Protein AF-A0A536DKK2-F1 (afdb_monomer_lite)

Foldseek 3Di:
DQPCQVVLCVVLVHPDSVVSPQLSCCVVVVHEAEECDPVVVVSCVVVVGHYDNDD

Structure (mmCIF, N/CA/C/O backbone):
data_AF-A0A536DKK2-F1
#
_entry.id   AF-A0A536DKK2-F1
#
loop_
_atom_site.group_PDB
_atom_site.id
_atom_site.type_symbol
_atom_site.label_atom_id
_atom_site.label_alt_id
_atom_site.label_comp_id
_atom_site.label_asym_id
_atom_site.label_entity_id
_atom_site.label_seq_id
_atom_site.pdbx_PDB_ins_code
_atom_site.Cartn_x
_atom_site.Cartn_y
_atom_site.Cartn_z
_atom_site.occupancy
_atom_site.B_iso_or_equiv
_atom_site.auth_seq_id
_atom_site.auth_comp_id
_atom_site.auth_asym_id
_atom_site.auth_atom_id
_atom_site.pdbx_PDB_model_num
ATOM 1 N N . MET A 1 1 ? 11.773 -10.416 8.223 1.00 69.75 1 MET A N 1
ATOM 2 C CA . MET A 1 1 ? 11.939 -9.490 7.078 1.00 69.75 1 MET A CA 1
ATOM 3 C C . MET A 1 1 ? 10.872 -9.860 6.065 1.00 69.75 1 MET A C 1
ATOM 5 O O . MET A 1 1 ? 10.785 -11.042 5.767 1.00 69.75 1 MET A O 1
ATOM 9 N N . TYR A 1 2 ? 10.030 -8.927 5.614 1.00 84.44 2 TYR A N 1
ATOM 10 C CA . TYR A 1 2 ? 8.882 -9.248 4.756 1.00 84.44 2 TYR A CA 1
ATOM 11 C C . TYR A 1 2 ? 9.341 -9.502 3.307 1.00 84.44 2 TYR A C 1
ATOM 13 O O . TYR A 1 2 ? 9.720 -8.546 2.624 1.00 84.44 2 TYR A O 1
ATOM 21 N N . PRO A 1 3 ? 9.333 -10.758 2.815 1.00 87.12 3 PRO A N 1
ATOM 22 C CA . PRO A 1 3 ? 9.918 -11.114 1.517 1.00 87.12 3 PRO A CA 1
ATOM 23 C C . PRO A 1 3 ? 9.166 -10.501 0.329 1.00 87.12 3 PRO A C 1
ATOM 25 O O . PRO A 1 3 ? 9.706 -10.437 -0.768 1.00 87.12 3 PRO A O 1
ATOM 28 N N . ARG A 1 4 ? 7.944 -10.005 0.557 1.00 91.00 4 ARG A N 1
ATOM 29 C CA . ARG A 1 4 ? 7.093 -9.332 -0.429 1.00 91.00 4 ARG A CA 1
ATOM 30 C C . ARG A 1 4 ? 7.544 -7.902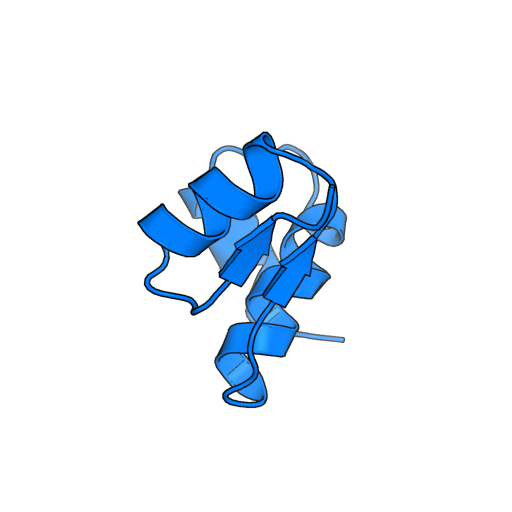 -0.766 1.00 91.00 4 ARG A C 1
ATOM 32 O O . ARG A 1 4 ? 7.214 -7.379 -1.830 1.00 91.00 4 ARG A O 1
ATOM 39 N N . ALA A 1 5 ? 8.330 -7.270 0.107 1.00 94.62 5 ALA A N 1
ATOM 40 C CA . ALA A 1 5 ? 8.702 -5.860 -0.019 1.00 94.62 5 ALA A CA 1
ATOM 41 C C . ALA A 1 5 ? 9.493 -5.511 -1.302 1.00 94.62 5 ALA A C 1
ATOM 43 O O . ALA A 1 5 ? 9.175 -4.495 -1.922 1.00 94.62 5 ALA A O 1
ATOM 44 N N . PRO A 1 6 ? 10.473 -6.312 -1.773 1.00 95.56 6 PRO A N 1
ATOM 45 C CA . PRO A 1 6 ? 11.174 -6.023 -3.026 1.00 95.56 6 PRO A CA 1
ATOM 46 C C . PRO A 1 6 ? 10.254 -5.997 -4.255 1.00 95.56 6 PRO A C 1
ATOM 48 O O . PRO A 1 6 ? 10.450 -5.173 -5.148 1.00 95.56 6 PRO A O 1
ATOM 51 N N . ASP A 1 7 ? 9.237 -6.860 -4.301 1.00 94.81 7 ASP A N 1
ATOM 52 C CA . ASP A 1 7 ? 8.301 -6.915 -5.427 1.00 94.81 7 ASP A CA 1
ATOM 53 C C . ASP A 1 7 ? 7.336 -5.734 -5.423 1.00 94.81 7 ASP A C 1
ATOM 55 O O . ASP A 1 7 ? 7.107 -5.126 -6.470 1.00 94.81 7 ASP A O 1
ATOM 59 N N . ILE A 1 8 ? 6.832 -5.360 -4.242 1.00 95.19 8 ILE A N 1
ATOM 60 C CA . ILE A 1 8 ? 6.024 -4.149 -4.078 1.00 95.19 8 ILE A CA 1
AT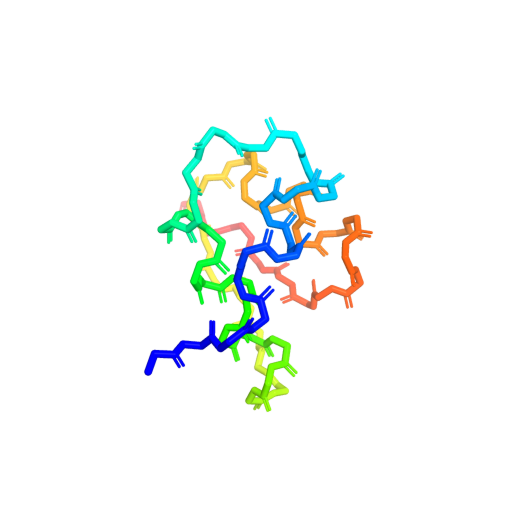OM 61 C C . ILE A 1 8 ? 6.832 -2.922 -4.510 1.00 95.19 8 ILE A C 1
ATOM 63 O O . ILE A 1 8 ? 6.359 -2.146 -5.341 1.00 95.19 8 ILE A O 1
ATOM 67 N N . ALA A 1 9 ? 8.073 -2.781 -4.031 1.00 95.38 9 ALA A N 1
ATOM 68 C CA . ALA A 1 9 ? 8.934 -1.662 -4.406 1.00 95.38 9 ALA A CA 1
ATOM 69 C C . ALA A 1 9 ? 9.155 -1.590 -5.923 1.00 95.38 9 ALA A C 1
ATOM 71 O O . ALA A 1 9 ? 9.038 -0.514 -6.509 1.00 95.38 9 ALA A O 1
ATOM 72 N N . ARG A 1 10 ? 9.385 -2.736 -6.581 1.00 95.31 10 ARG A N 1
ATOM 73 C CA . ARG A 1 10 ? 9.505 -2.809 -8.044 1.00 95.31 10 ARG A CA 1
ATOM 74 C C . ARG A 1 10 ? 8.217 -2.365 -8.740 1.00 95.31 10 ARG A C 1
ATOM 76 O O . ARG A 1 10 ? 8.286 -1.577 -9.678 1.00 95.31 10 ARG A O 1
ATOM 83 N N . SER A 1 11 ? 7.057 -2.835 -8.278 1.00 95.62 11 SER A N 1
ATOM 84 C CA . SER A 1 11 ? 5.754 -2.511 -8.882 1.00 95.62 11 SER A CA 1
ATOM 85 C C . SER A 1 11 ? 5.378 -1.029 -8.770 1.00 95.62 11 SER A C 1
ATOM 87 O O . SER A 1 11 ? 4.725 -0.486 -9.657 1.00 95.62 11 SER A O 1
ATOM 89 N N . LEU A 1 12 ? 5.836 -0.362 -7.707 1.00 93.75 12 LEU A N 1
ATOM 90 C CA . LEU A 1 12 ? 5.577 1.053 -7.438 1.00 93.75 12 LEU A CA 1
ATOM 91 C C . LEU A 1 12 ? 6.683 1.985 -7.958 1.00 93.75 12 LEU A C 1
ATOM 93 O O . LEU A 1 12 ? 6.580 3.201 -7.800 1.00 93.75 12 LEU A O 1
ATOM 97 N N . GLY A 1 13 ? 7.743 1.438 -8.563 1.00 94.00 13 GLY A N 1
ATOM 98 C CA . GLY A 1 13 ? 8.895 2.216 -9.023 1.00 94.00 13 GLY A CA 1
ATOM 99 C C . GLY A 1 13 ? 9.692 2.860 -7.882 1.00 94.00 13 GLY A C 1
ATOM 100 O O . GLY A 1 13 ? 10.320 3.899 -8.074 1.00 94.00 13 GLY A O 1
ATOM 101 N N . TRP A 1 14 ? 9.653 2.282 -6.681 1.00 93.50 14 TRP A N 1
ATOM 102 C CA . TRP A 1 14 ? 10.382 2.794 -5.525 1.00 93.50 14 TRP A CA 1
ATOM 103 C C . TRP A 1 14 ? 11.839 2.348 -5.546 1.00 93.50 14 TRP A C 1
ATOM 105 O O . TRP A 1 14 ? 12.155 1.178 -5.754 1.00 93.50 14 TRP A O 1
ATOM 115 N N . ALA A 1 15 ? 12.739 3.289 -5.262 1.00 87.75 15 ALA A N 1
ATOM 116 C CA . ALA A 1 15 ? 14.178 3.039 -5.273 1.00 87.75 15 ALA A CA 1
ATOM 117 C C . ALA A 1 15 ? 14.644 2.092 -4.153 1.00 87.75 15 ALA A C 1
ATOM 119 O O . ALA A 1 15 ? 15.707 1.483 -4.265 1.00 87.75 15 ALA A O 1
ATOM 120 N N . ARG A 1 16 ? 13.885 1.978 -3.053 1.00 86.56 16 ARG A N 1
ATOM 121 C CA . ARG A 1 16 ? 14.270 1.197 -1.870 1.00 86.56 16 ARG A CA 1
ATOM 122 C C . ARG A 1 16 ? 13.157 0.250 -1.445 1.00 86.56 16 ARG A C 1
ATOM 124 O O . ARG A 1 16 ? 12.032 0.672 -1.205 1.00 86.56 16 ARG A O 1
ATOM 131 N N . ALA A 1 17 ? 13.517 -1.016 -1.234 1.00 90.19 17 ALA A N 1
ATOM 132 C CA . ALA A 1 17 ? 12.615 -2.024 -0.675 1.00 90.19 17 ALA A CA 1
ATOM 133 C C . ALA A 1 17 ? 12.204 -1.730 0.778 1.00 90.19 17 ALA A C 1
ATOM 135 O O . ALA A 1 17 ? 11.183 -2.232 1.235 1.00 90.19 17 ALA A O 1
ATOM 136 N N . TYR A 1 18 ? 12.977 -0.907 1.496 1.00 90.31 18 TYR A N 1
ATOM 137 C CA . TYR A 1 18 ? 12.677 -0.525 2.876 1.00 90.31 18 TYR A CA 1
ATOM 138 C C . TYR A 1 18 ? 11.305 0.148 3.009 1.00 90.31 18 TYR A C 1
ATOM 140 O O . TYR A 1 18 ? 10.524 -0.221 3.879 1.00 90.31 18 TYR A O 1
ATOM 148 N N . ASP A 1 19 ? 10.980 1.072 2.103 1.00 87.62 19 ASP A N 1
ATOM 149 C CA . ASP A 1 19 ? 9.713 1.810 2.144 1.00 87.62 19 ASP A CA 1
ATOM 150 C C . ASP A 1 19 ? 8.513 0.876 1.878 1.00 87.62 19 ASP A C 1
ATOM 152 O O . ASP A 1 19 ? 7.414 1.097 2.381 1.00 87.62 19 ASP A O 1
ATOM 156 N N . ALA A 1 20 ? 8.746 -0.235 1.170 1.00 94.69 20 ALA A N 1
ATOM 157 C CA . ALA A 1 20 ? 7.758 -1.274 0.903 1.00 94.69 20 ALA A CA 1
ATOM 158 C C . ALA A 1 20 ? 7.581 -2.297 2.041 1.00 94.69 20 ALA A C 1
ATOM 160 O O . ALA A 1 20 ? 6.708 -3.157 1.938 1.00 94.69 20 ALA A O 1
ATOM 161 N N . LEU A 1 21 ? 8.353 -2.220 3.133 1.00 95.50 21 LEU A N 1
ATOM 162 C CA . LEU A 1 21 ? 8.173 -3.121 4.279 1.00 95.50 21 LEU A CA 1
ATOM 163 C C . LEU A 1 21 ? 6.808 -2.933 4.951 1.00 95.50 21 LEU A C 1
ATOM 165 O O . LEU A 1 21 ? 6.225 -3.916 5.392 1.00 95.50 21 LEU A O 1
ATOM 169 N N . TYR A 1 22 ? 6.292 -1.703 5.002 1.00 93.88 22 TYR A N 1
ATOM 170 C CA . TYR A 1 22 ? 4.997 -1.401 5.617 1.00 93.88 22 TYR A CA 1
ATOM 171 C C . TYR A 1 22 ? 3.802 -1.969 4.838 1.00 93.88 22 TYR A C 1
ATOM 173 O O . TYR A 1 22 ? 3.026 -2.707 5.440 1.00 93.88 22 TYR A O 1
ATOM 181 N N . PRO A 1 23 ? 3.643 -1.713 3.521 1.00 95.56 23 PRO A N 1
ATOM 182 C CA . PRO A 1 23 ? 2.581 -2.361 2.756 1.00 95.56 23 PRO A CA 1
ATOM 183 C C . PRO A 1 23 ? 2.771 -3.883 2.684 1.00 95.56 23 PRO A C 1
ATOM 185 O O . PRO A 1 23 ? 1.792 -4.611 2.751 1.00 95.56 23 PRO A O 1
ATOM 188 N N . ALA A 1 24 ? 4.011 -4.387 2.637 1.00 96.50 24 ALA A N 1
ATOM 189 C CA . ALA A 1 24 ? 4.258 -5.830 2.689 1.00 96.50 24 ALA A CA 1
ATOM 190 C C . ALA A 1 24 ? 3.782 -6.464 4.005 1.00 96.50 24 ALA A C 1
ATOM 192 O O . ALA A 1 24 ? 3.229 -7.558 3.982 1.00 96.50 24 ALA A O 1
ATOM 193 N N . ALA A 1 25 ? 4.000 -5.790 5.137 1.00 96.25 25 ALA A N 1
ATOM 194 C CA . ALA A 1 25 ? 3.493 -6.231 6.430 1.00 96.25 25 ALA A CA 1
ATOM 195 C C . ALA A 1 25 ? 1.960 -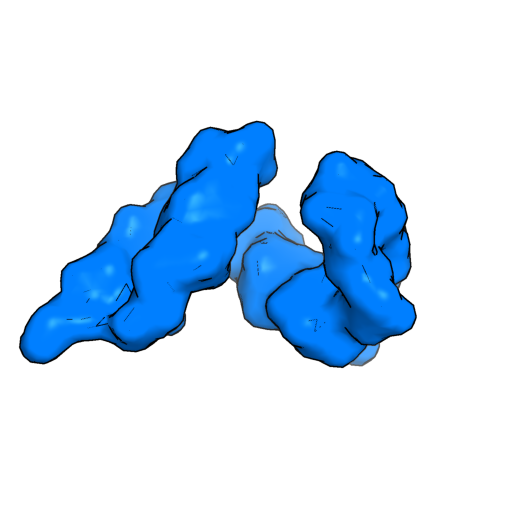6.214 6.455 1.00 96.25 25 ALA A C 1
ATOM 197 O O . ALA A 1 25 ? 1.354 -7.203 6.838 1.00 96.25 25 ALA A O 1
ATOM 198 N N . ALA A 1 26 ? 1.342 -5.125 5.992 1.00 96.44 26 ALA A N 1
ATOM 199 C CA . ALA A 1 26 ? -0.113 -4.997 5.939 1.00 96.44 26 ALA A CA 1
ATOM 200 C C . ALA A 1 26 ? -0.769 -6.094 5.078 1.00 96.44 26 ALA A C 1
ATOM 202 O O . ALA A 1 26 ? -1.757 -6.684 5.494 1.00 96.44 26 ALA A O 1
ATOM 203 N N . GLU A 1 27 ? -0.185 -6.418 3.919 1.00 94.94 27 GLU A N 1
ATOM 204 C CA . GLU A 1 27 ? -0.658 -7.499 3.041 1.00 94.94 27 GLU A CA 1
ATOM 205 C C . GLU A 1 27 ? -0.506 -8.887 3.688 1.00 94.94 27 GLU A C 1
ATOM 207 O O . GLU A 1 27 ? -1.421 -9.700 3.614 1.00 94.94 27 GLU A O 1
ATOM 212 N N . ILE A 1 28 ? 0.639 -9.172 4.320 1.00 95.12 28 ILE A N 1
ATOM 213 C CA . ILE A 1 28 ? 0.924 -10.493 4.911 1.00 95.12 28 ILE A CA 1
ATOM 214 C C . ILE A 1 28 ? 0.096 -10.745 6.174 1.00 95.12 28 ILE A C 1
ATOM 216 O O . ILE A 1 28 ? -0.353 -11.868 6.393 1.00 95.12 28 ILE A O 1
ATOM 220 N N . GLU A 1 29 ? -0.088 -9.717 6.996 1.00 96.12 29 GLU A N 1
ATOM 221 C CA . GLU A 1 29 ? -0.785 -9.816 8.280 1.00 96.12 29 GLU A CA 1
ATOM 222 C C . GLU A 1 29 ? -2.295 -9.527 8.165 1.00 96.12 29 GLU A C 1
ATOM 224 O O . GLU A 1 29 ? -2.978 -9.498 9.185 1.00 96.12 29 GLU A O 1
ATOM 229 N N . ASP A 1 30 ? -2.812 -9.293 6.949 1.00 95.19 30 ASP A N 1
ATOM 230 C CA . ASP A 1 30 ? -4.203 -8.884 6.676 1.00 95.19 30 ASP A CA 1
ATOM 231 C C . ASP A 1 30 ? -4.647 -7.688 7.544 1.00 95.19 30 ASP A C 1
ATOM 233 O O . ASP A 1 30 ? -5.693 -7.682 8.196 1.00 95.19 30 ASP A O 1
ATOM 237 N N . ALA A 1 31 ? -3.785 -6.671 7.605 1.00 96.56 31 ALA A N 1
ATOM 238 C CA . ALA A 1 31 ? -3.928 -5.525 8.493 1.00 96.56 31 ALA A CA 1
ATOM 239 C C . ALA A 1 31 ? -4.153 -4.216 7.728 1.00 96.56 31 ALA A C 1
ATOM 241 O O . ALA A 1 31 ? -3.654 -4.008 6.621 1.00 96.56 31 ALA A O 1
ATOM 242 N N . GLU A 1 32 ? -4.858 -3.280 8.365 1.00 97.12 32 GLU A N 1
ATOM 243 C CA . GLU A 1 32 ? -5.003 -1.921 7.849 1.00 97.12 32 GLU A CA 1
ATOM 244 C C . GLU A 1 32 ? -3.706 -1.116 8.023 1.00 97.12 32 GLU A C 1
ATOM 246 O O . GLU A 1 32 ? -3.121 -1.051 9.109 1.00 97.12 32 GLU A O 1
ATOM 251 N N . LEU A 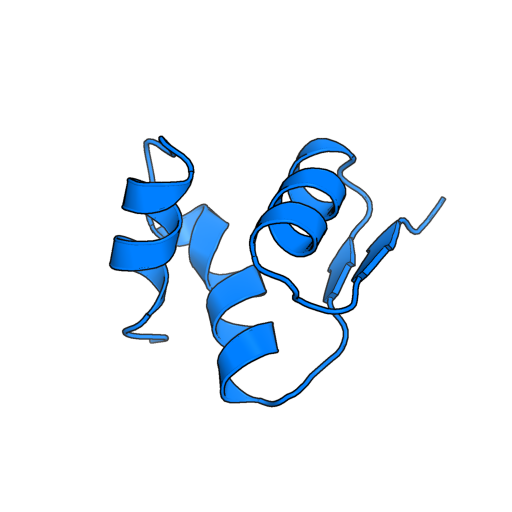1 33 ? -3.274 -0.437 6.959 1.00 96.25 33 LEU A N 1
ATOM 252 C CA . LEU A 1 33 ? -2.124 0.455 6.991 1.00 96.25 33 LEU A CA 1
ATOM 253 C C . LEU A 1 33 ? -2.524 1.862 7.456 1.00 96.25 33 LEU A C 1
ATOM 255 O O . LEU A 1 33 ? -3.119 2.645 6.713 1.00 96.25 33 LEU A O 1
ATOM 259 N N . LEU A 1 34 ? -2.105 2.233 8.664 1.00 96.62 34 LEU A N 1
ATOM 260 C CA . LEU A 1 34 ? -2.192 3.614 9.138 1.00 96.62 34 LEU A CA 1
ATOM 261 C C . LEU A 1 34 ? -0.963 4.402 8.682 1.00 96.62 34 LEU A C 1
ATOM 263 O O . LEU A 1 34 ? 0.177 4.011 8.939 1.00 96.62 34 LEU A O 1
ATOM 267 N N . THR A 1 35 ? -1.173 5.531 8.011 1.00 95.38 35 THR A N 1
ATOM 268 C CA . THR A 1 35 ? -0.069 6.366 7.522 1.00 95.38 35 THR A CA 1
ATOM 269 C C . THR A 1 35 ? -0.398 7.849 7.597 1.00 95.38 35 THR A C 1
ATOM 271 O O . THR A 1 35 ? -1.550 8.234 7.471 1.00 95.38 35 THR A O 1
ATOM 274 N N . VAL A 1 36 ? 0.617 8.697 7.763 1.00 95.94 36 VAL A N 1
ATOM 275 C CA . VAL A 1 36 ? 0.506 10.167 7.636 1.00 95.94 36 VAL A CA 1
ATOM 276 C C . VAL A 1 36 ? 0.935 10.661 6.248 1.00 95.94 36 VAL A C 1
ATOM 278 O O . VAL A 1 36 ? 0.780 11.830 5.903 1.00 95.94 36 VAL A O 1
ATOM 281 N N . GLY A 1 37 ? 1.515 9.775 5.433 1.00 93.75 37 GLY A N 1
ATOM 282 C CA . GLY A 1 37 ? 2.051 10.111 4.122 1.00 93.75 37 GLY A CA 1
ATOM 283 C C . GLY A 1 37 ? 1.021 9.889 3.022 1.00 93.75 37 GLY A C 1
ATOM 284 O O . GLY A 1 37 ? 0.632 8.753 2.756 1.00 93.75 37 GLY A O 1
ATOM 285 N N . ARG A 1 38 ? 0.654 10.954 2.299 1.00 94.62 38 ARG A N 1
ATOM 286 C CA . ARG A 1 38 ? -0.242 10.857 1.131 1.00 94.62 38 ARG A CA 1
ATOM 287 C C . ARG A 1 38 ? 0.250 9.829 0.103 1.00 94.62 38 ARG A C 1
ATOM 289 O O . ARG A 1 38 ? -0.533 8.996 -0.332 1.00 94.62 38 ARG A O 1
ATOM 296 N N . GLY A 1 39 ? 1.546 9.836 -0.219 1.00 93.62 39 GLY A N 1
ATOM 297 C CA . GLY A 1 39 ? 2.116 8.896 -1.192 1.00 93.62 39 GLY A CA 1
ATOM 298 C C . GLY A 1 39 ? 2.030 7.427 -0.761 1.00 93.62 39 GLY A C 1
ATOM 299 O O . GLY A 1 39 ? 1.835 6.555 -1.601 1.00 93.62 39 GLY A O 1
ATOM 300 N N . MET A 1 40 ? 2.111 7.143 0.543 1.00 94.81 40 MET A N 1
ATOM 301 C CA . MET A 1 40 ? 1.931 5.784 1.068 1.00 94.81 40 MET A CA 1
ATOM 302 C C . MET A 1 40 ? 0.458 5.354 1.015 1.00 94.81 40 MET A C 1
ATOM 304 O O . MET A 1 40 ? 0.165 4.221 0.651 1.00 94.81 40 MET A O 1
ATOM 308 N N . SER A 1 41 ? -0.473 6.265 1.315 1.00 96.31 41 SER A N 1
ATOM 309 C CA . SER A 1 41 ? -1.914 6.004 1.186 1.00 96.31 41 SER A CA 1
ATOM 310 C C . SER A 1 41 ? -2.306 5.704 -0.267 1.00 96.31 41 SER A C 1
ATOM 312 O O . SER A 1 41 ? -3.012 4.734 -0.533 1.00 96.31 41 SER A O 1
ATOM 314 N N . GLU A 1 42 ? -1.781 6.473 -1.224 1.00 95.81 42 GLU A N 1
ATOM 315 C CA . GLU A 1 42 ? -1.988 6.230 -2.658 1.00 95.81 42 GLU A CA 1
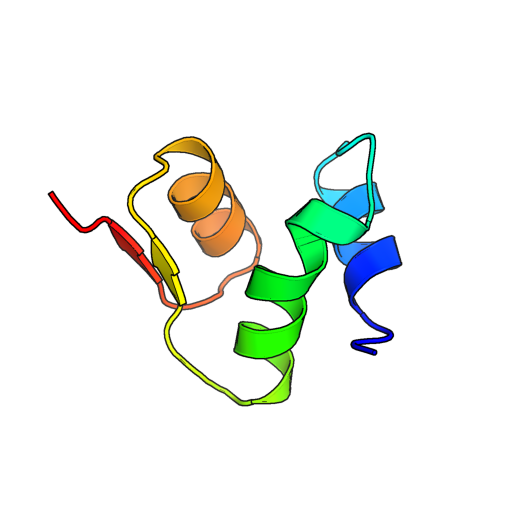ATOM 316 C C . GLU A 1 42 ? -1.370 4.903 -3.118 1.00 95.81 42 GLU A C 1
ATOM 318 O O . GLU A 1 42 ? -1.965 4.183 -3.920 1.00 95.81 42 GLU A O 1
ATOM 323 N N . ALA A 1 43 ? -0.193 4.549 -2.599 1.00 95.06 43 ALA A N 1
ATOM 324 C CA . ALA A 1 43 ? 0.432 3.262 -2.874 1.00 95.06 43 ALA A CA 1
ATOM 325 C C . ALA A 1 43 ? -0.409 2.089 -2.352 1.00 95.06 43 ALA A C 1
ATOM 327 O O . ALA A 1 43 ? -0.651 1.144 -3.100 1.00 95.06 43 ALA A O 1
ATOM 328 N N . ALA A 1 44 ? -0.907 2.173 -1.115 1.00 96.25 44 ALA A N 1
ATOM 329 C CA . ALA A 1 44 ? -1.775 1.152 -0.533 1.00 96.25 44 ALA A CA 1
ATOM 330 C C . ALA A 1 44 ? -3.057 0.959 -1.358 1.00 96.25 44 ALA A C 1
ATOM 332 O O . ALA A 1 44 ? -3.403 -0.172 -1.695 1.00 96.25 44 ALA A O 1
ATOM 333 N N . ALA A 1 45 ? -3.683 2.054 -1.806 1.00 96.69 45 ALA A N 1
ATOM 334 C CA . ALA A 1 45 ? -4.856 1.997 -2.679 1.00 96.69 45 ALA A CA 1
ATOM 335 C C . ALA A 1 45 ? -4.576 1.270 -4.008 1.00 96.69 45 ALA A C 1
ATOM 337 O O . ALA A 1 45 ? -5.400 0.483 -4.468 1.00 96.69 45 ALA A O 1
ATOM 338 N N . ARG A 1 46 ? -3.400 1.485 -4.618 1.00 96.62 46 ARG A N 1
ATOM 339 C CA . ARG A 1 46 ? -2.995 0.790 -5.859 1.00 96.62 46 ARG A CA 1
ATOM 340 C C . ARG A 1 46 ? -2.726 -0.698 -5.647 1.00 96.62 46 ARG A C 1
ATOM 342 O O . ARG A 1 46 ? -2.879 -1.469 -6.589 1.00 96.62 46 ARG A O 1
ATOM 349 N N . LEU A 1 47 ? -2.320 -1.084 -4.441 1.00 95.62 47 LEU A N 1
ATOM 350 C CA . LEU A 1 47 ? -2.063 -2.472 -4.055 1.00 95.62 47 LEU A CA 1
ATOM 351 C C . LEU A 1 47 ? -3.318 -3.194 -3.540 1.00 95.62 47 LEU A C 1
ATOM 353 O O . LEU A 1 47 ? -3.262 -4.395 -3.304 1.00 95.62 47 LEU A O 1
ATOM 357 N N . GLY A 1 48 ? -4.441 -2.488 -3.365 1.00 96.44 48 GLY A N 1
ATOM 358 C CA . GLY A 1 48 ? -5.652 -3.051 -2.761 1.00 96.44 48 GLY A CA 1
ATOM 359 C C . GLY A 1 48 ? -5.532 -3.291 -1.253 1.00 96.44 48 GLY A C 1
ATOM 360 O O . GLY A 1 48 ? -6.309 -4.062 -0.701 1.00 96.44 48 GLY A O 1
ATOM 361 N N . ILE A 1 49 ? -4.575 -2.638 -0.590 1.00 96.94 49 ILE A N 1
ATOM 362 C CA . ILE A 1 49 ? -4.359 -2.741 0.855 1.00 96.94 49 ILE A CA 1
ATOM 363 C C . ILE A 1 49 ? -5.247 -1.699 1.554 1.00 96.94 49 ILE A C 1
ATOM 365 O O . ILE A 1 49 ? -5.148 -0.511 1.215 1.00 96.94 49 ILE A O 1
ATOM 369 N N . PRO A 1 50 ? -6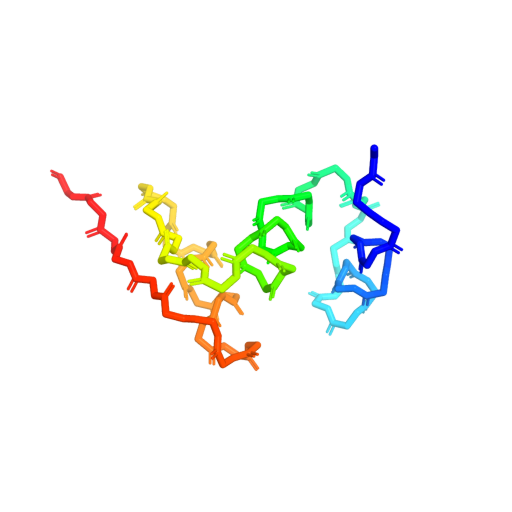.091 -2.090 2.530 1.00 97.50 50 PRO A N 1
ATOM 370 C CA . PRO A 1 50 ? -6.846 -1.141 3.342 1.00 97.50 50 PRO A CA 1
ATOM 371 C C . PRO A 1 50 ? -5.907 -0.150 4.031 1.00 97.50 50 PRO A C 1
ATOM 373 O O . PRO A 1 50 ? -4.920 -0.550 4.648 1.00 97.50 50 PRO A O 1
ATOM 376 N N . ALA A 1 51 ? -6.191 1.147 3.925 1.00 97.38 51 ALA A N 1
ATOM 377 C CA . ALA A 1 51 ? -5.346 2.169 4.526 1.00 97.38 51 ALA A CA 1
ATOM 378 C C . ALA A 1 51 ? -6.127 3.414 4.940 1.00 97.38 51 ALA A C 1
ATOM 380 O O . ALA A 1 51 ? -6.971 3.910 4.189 1.00 97.38 51 ALA A O 1
ATOM 381 N N . THR A 1 52 ? -5.735 3.985 6.079 1.00 97.75 52 THR A N 1
ATOM 382 C CA . THR A 1 52 ? -6.234 5.271 6.573 1.00 97.75 52 THR A CA 1
ATOM 383 C C . THR A 1 52 ? -5.108 6.300 6.611 1.00 97.75 52 THR A C 1
ATOM 385 O O . THR A 1 52 ? -4.055 6.090 7.220 1.00 97.75 52 THR A O 1
ATOM 388 N N . LEU A 1 53 ? -5.351 7.450 5.970 1.00 97.00 53 LEU A N 1
ATOM 389 C CA . LEU A 1 53 ? -4.498 8.630 6.083 1.00 97.00 53 LEU A CA 1
ATOM 390 C C . LEU A 1 53 ? -4.846 9.386 7.372 1.00 97.00 53 LEU A C 1
ATOM 392 O O . LEU A 1 53 ? -5.866 10.075 7.439 1.00 97.00 53 LEU A O 1
ATOM 396 N N . VAL A 1 54 ? -3.984 9.267 8.375 1.00 95.62 54 VAL A N 1
ATOM 397 C CA . VAL A 1 54 ? -4.100 9.971 9.654 1.00 95.62 54 VAL A CA 1
ATOM 398 C C . VAL A 1 54 ? -3.679 11.430 9.457 1.00 95.62 54 VAL A C 1
ATOM 400 O O . VAL A 1 54 ? -2.640 11.702 8.848 1.00 95.62 54 VAL A O 1
ATOM 403 N N . ARG A 1 55 ? -4.520 12.357 9.925 1.00 81.38 55 ARG A N 1
ATOM 404 C CA . ARG A 1 55 ? -4.338 13.813 9.824 1.00 81.38 55 ARG A CA 1
ATOM 405 C C . ARG A 1 55 ? -3.966 14.420 11.164 1.00 81.38 55 ARG A C 1
ATOM 407 O O . ARG A 1 55 ? -4.513 13.937 12.178 1.00 81.38 55 ARG A O 1
#

Sequence (55 aa):
MYPRAPDIARSLGWARAYDALYPAAAEIEDAELLTVGRGMSEAAARLGIPATLVR

Secondary structure (DSSP, 8-state):
--TTHHHHHHHTT-S-TTTTHHHHHHHHTT--EEES-HHHHHHHHHHT--EEE--

pLDDT: mean 93.81, std 4.73, range [69.75, 97.75]

Radius of gyration: 10.08 Å; chains: 1; bounding box: 21×25×19 Å